Protein AF-A0A3D2JEB2-F1 (afdb_monomer)

Foldseek 3Di:
DDPDLVPDDPPVNVVVCVVVCVCVDPVNVVVCVVVLVVVQVVLCVVCVVVVDDDCVPSPVQLSVLLVVCVSVVHDSVCSVVVSVVVVVVVVVVD

Radius of gyration: 16.5 Å; Cα contacts (8 Å, |Δi|>4): 46; chains: 1; bounding box: 40×26×41 Å

Structure (mmCIF, N/CA/C/O backbone):
data_AF-A0A3D2JEB2-F1
#
_entry.id   AF-A0A3D2JEB2-F1
#
loop_
_atom_site.group_PDB
_atom_site.id
_atom_site.type_symbol
_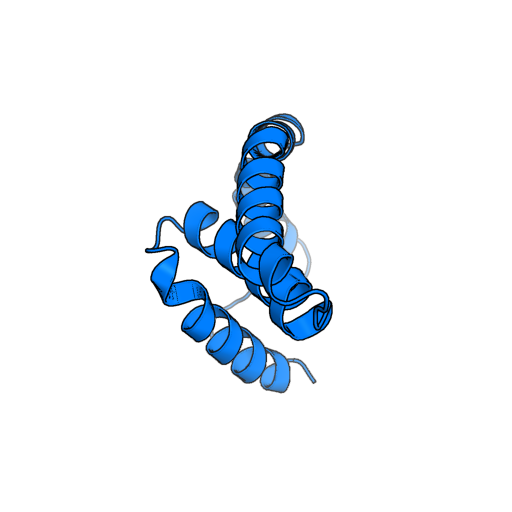atom_site.label_atom_id
_atom_site.label_alt_id
_atom_site.label_comp_id
_atom_site.label_asym_id
_atom_site.label_entity_id
_atom_site.label_seq_id
_atom_site.pdbx_PDB_ins_code
_atom_site.Cartn_x
_atom_site.Cartn_y
_atom_site.Cartn_z
_atom_site.occupancy
_atom_site.B_iso_or_equiv
_atom_site.auth_seq_id
_atom_site.auth_comp_id
_atom_site.auth_asym_id
_atom_site.auth_atom_id
_atom_site.pdbx_PDB_model_num
ATOM 1 N N . MET A 1 1 ? 17.766 -19.108 -7.889 1.00 55.97 1 MET A N 1
ATOM 2 C CA . MET A 1 1 ? 17.330 -17.844 -7.255 1.00 55.97 1 MET A CA 1
ATOM 3 C C . MET A 1 1 ? 16.599 -17.015 -8.303 1.00 55.97 1 MET A C 1
ATOM 5 O O . MET A 1 1 ? 17.109 -16.893 -9.412 1.00 55.97 1 MET A O 1
ATOM 9 N N . VAL A 1 2 ? 15.385 -16.538 -8.017 1.00 57.09 2 VAL A N 1
ATOM 10 C CA . VAL A 1 2 ? 14.600 -15.743 -8.979 1.00 57.09 2 VAL A CA 1
ATOM 11 C C . VAL A 1 2 ? 15.336 -14.424 -9.236 1.00 57.09 2 VAL A C 1
ATOM 13 O O . VAL A 1 2 ? 15.703 -13.740 -8.285 1.00 57.09 2 VAL A O 1
ATOM 16 N N . ARG A 1 3 ? 15.573 -14.057 -10.502 1.00 74.62 3 ARG A N 1
ATOM 17 C CA . ARG A 1 3 ? 16.134 -12.741 -10.861 1.00 74.62 3 ARG A CA 1
ATOM 18 C C . ARG A 1 3 ? 15.093 -11.654 -10.577 1.00 74.62 3 ARG A C 1
ATOM 20 O O . ARG A 1 3 ? 14.286 -11.334 -11.448 1.00 74.62 3 ARG A O 1
ATOM 27 N N . GLN A 1 4 ? 15.089 -11.107 -9.364 1.00 88.50 4 GLN A N 1
ATOM 28 C CA . GLN A 1 4 ? 14.241 -9.967 -9.023 1.00 88.50 4 GLN A CA 1
ATOM 29 C C . GLN A 1 4 ? 14.830 -8.661 -9.549 1.00 88.50 4 GLN A C 1
ATOM 31 O O . GLN A 1 4 ? 16.041 -8.464 -9.523 1.00 88.50 4 GLN A O 1
ATOM 36 N N . MET A 1 5 ? 13.952 -7.748 -9.972 1.00 92.75 5 MET A N 1
ATOM 37 C CA . MET A 1 5 ? 14.319 -6.421 -10.477 1.00 92.75 5 MET A CA 1
ATOM 38 C C . MET A 1 5 ? 15.229 -5.643 -9.515 1.00 92.75 5 MET A C 1
ATOM 40 O O . MET A 1 5 ? 16.108 -4.933 -9.987 1.00 92.75 5 MET A O 1
ATOM 44 N N . LEU A 1 6 ? 15.034 -5.808 -8.201 1.00 90.00 6 LEU A N 1
ATOM 45 C CA . LEU A 1 6 ? 15.796 -5.135 -7.145 1.00 90.00 6 LEU A CA 1
ATOM 46 C C . LEU A 1 6 ? 17.313 -5.393 -7.218 1.00 90.00 6 LEU A C 1
ATOM 48 O O . LEU A 1 6 ? 18.086 -4.530 -6.827 1.00 90.00 6 LEU A O 1
ATOM 52 N N . PHE A 1 7 ? 17.733 -6.547 -7.745 1.00 91.38 7 PHE A N 1
ATOM 53 C CA . PHE A 1 7 ? 19.135 -6.988 -7.775 1.00 91.38 7 PHE A CA 1
ATOM 54 C C . PHE A 1 7 ? 19.741 -6.998 -9.183 1.00 91.38 7 PHE A C 1
ATOM 56 O O . PHE A 1 7 ? 20.691 -7.733 -9.452 1.00 91.38 7 PHE A O 1
ATOM 63 N N . LEU A 1 8 ? 19.145 -6.268 -10.126 1.00 94.06 8 LEU A N 1
ATOM 64 C CA . LEU A 1 8 ? 19.654 -6.174 -11.492 1.00 94.06 8 LEU A CA 1
ATOM 65 C C . LEU A 1 8 ? 20.303 -4.810 -11.718 1.00 94.06 8 LEU A C 1
ATOM 67 O O . LEU A 1 8 ? 19.764 -3.791 -11.301 1.00 94.06 8 LEU A O 1
ATOM 71 N N . ASP A 1 9 ? 21.390 -4.797 -12.484 1.00 95.81 9 ASP A N 1
ATOM 72 C CA . ASP A 1 9 ? 21.998 -3.576 -13.014 1.00 95.81 9 ASP A CA 1
ATOM 73 C C . ASP A 1 9 ? 21.423 -3.207 -14.398 1.00 95.81 9 ASP A C 1
ATOM 75 O O . ASP A 1 9 ? 20.762 -4.028 -15.062 1.00 95.81 9 ASP A O 1
ATOM 79 N N . PRO A 1 10 ? 21.648 -1.974 -14.892 1.00 95.50 10 PRO A N 1
ATOM 80 C CA . PRO A 1 10 ? 21.431 -1.643 -16.296 1.00 95.50 10 PRO A CA 1
ATOM 81 C C . PRO A 1 10 ? 22.210 -2.581 -17.245 1.00 95.50 10 PRO A C 1
ATOM 83 O O . PRO A 1 10 ? 23.327 -2.982 -16.932 1.00 95.50 10 PRO A O 1
ATOM 86 N N . PRO A 1 11 ? 21.655 -2.938 -18.422 1.00 94.69 11 PRO A N 1
ATOM 87 C CA . PRO A 1 11 ? 20.340 -2.547 -18.941 1.00 94.69 11 PRO A CA 1
ATOM 88 C C . PRO A 1 11 ? 19.187 -3.449 -18.453 1.00 94.69 11 PRO A C 1
ATOM 90 O O . PRO A 1 11 ? 18.017 -3.164 -18.725 1.00 94.69 11 PRO A O 1
ATOM 93 N N . ALA A 1 12 ? 19.484 -4.539 -17.736 1.00 95.44 12 ALA A N 1
ATOM 94 C CA . ALA A 1 12 ? 18.496 -5.542 -17.339 1.00 95.44 12 ALA A CA 1
ATOM 95 C C . ALA A 1 12 ? 17.430 -4.981 -16.384 1.00 95.44 12 ALA A C 1
ATOM 97 O O . ALA A 1 12 ? 16.245 -5.267 -16.578 1.00 95.44 12 ALA A O 1
ATOM 98 N N . HIS A 1 13 ? 17.829 -4.142 -15.422 1.00 96.12 13 HIS A N 1
ATOM 99 C CA . HIS A 1 13 ? 16.907 -3.433 -14.529 1.00 96.12 13 HIS A CA 1
ATOM 100 C C . HIS A 1 13 ? 15.866 -2.619 -15.302 1.00 96.12 13 HIS A C 1
ATOM 102 O O . HIS A 1 13 ? 14.664 -2.792 -15.098 1.00 96.12 13 HIS A O 1
ATOM 108 N N . GLY A 1 14 ? 16.319 -1.778 -16.239 1.00 96.50 14 GLY A N 1
ATOM 109 C CA . GLY A 1 14 ? 15.441 -0.911 -17.029 1.00 96.50 14 GLY A CA 1
ATOM 110 C C . GLY A 1 14 ? 14.420 -1.702 -17.845 1.00 96.50 14 GLY A C 1
ATOM 111 O O . GLY A 1 14 ? 13.246 -1.333 -17.891 1.00 96.50 14 GLY A O 1
ATOM 112 N N . ARG A 1 15 ? 14.836 -2.842 -18.412 1.00 95.19 15 ARG A N 1
ATOM 113 C CA . ARG A 1 15 ? 13.948 -3.738 -19.165 1.00 95.19 15 ARG A CA 1
ATOM 114 C C . ARG A 1 15 ? 12.810 -4.292 -18.302 1.00 95.19 15 ARG A C 1
ATOM 116 O O . ARG A 1 15 ? 11.661 -4.254 -18.733 1.00 95.19 15 ARG A O 1
ATOM 123 N N . VAL A 1 16 ? 13.107 -4.795 -17.100 1.00 95.38 16 VAL A N 1
ATOM 124 C CA . VAL A 1 16 ? 12.082 -5.353 -16.194 1.00 95.38 16 VAL A CA 1
ATOM 125 C C . VAL A 1 16 ? 11.204 -4.241 -15.614 1.00 95.38 16 VAL A C 1
ATOM 127 O O . VAL A 1 16 ? 9.977 -4.354 -15.636 1.00 95.38 16 VAL A O 1
ATOM 130 N N . ARG A 1 17 ? 11.807 -3.123 -15.186 1.00 95.94 17 ARG A N 1
ATOM 131 C CA . ARG A 1 17 ? 11.082 -1.956 -14.664 1.00 95.94 17 ARG A CA 1
ATOM 132 C C . ARG A 1 17 ? 10.102 -1.389 -15.683 1.00 95.94 17 ARG A C 1
ATOM 134 O O . ARG A 1 17 ? 8.964 -1.105 -15.328 1.00 95.94 17 ARG A O 1
ATOM 141 N N . GLY A 1 18 ? 10.498 -1.295 -16.952 1.00 95.56 18 GLY A N 1
ATOM 142 C CA . GLY A 1 18 ? 9.630 -0.809 -18.027 1.00 95.56 18 GLY A CA 1
ATOM 143 C C . GLY A 1 18 ? 8.360 -1.645 -18.232 1.00 95.56 18 GLY A C 1
ATOM 144 O O . GLY A 1 18 ? 7.338 -1.109 -18.659 1.00 95.56 18 GLY A O 1
ATOM 145 N N . LEU A 1 19 ? 8.389 -2.940 -17.902 1.00 94.38 19 LEU A N 1
ATOM 146 C CA . LEU A 1 19 ? 7.198 -3.794 -17.912 1.00 94.38 19 LEU A CA 1
ATOM 147 C C . LEU A 1 19 ? 6.321 -3.532 -16.682 1.00 94.38 19 LEU A C 1
ATOM 149 O O . LEU A 1 19 ? 5.12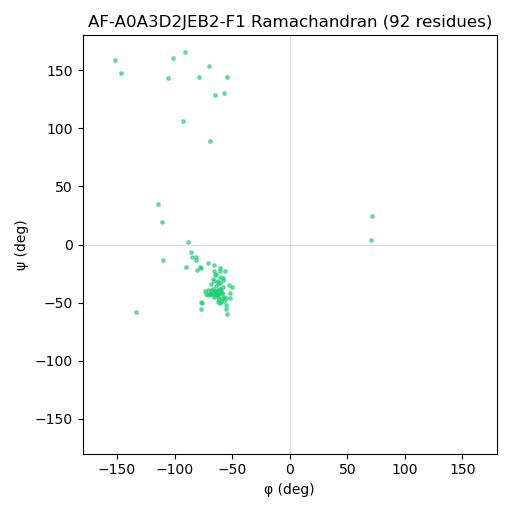8 -3.272 -16.834 1.00 94.38 19 LEU A O 1
ATOM 153 N N . ALA A 1 20 ? 6.917 -3.534 -15.486 1.00 92.88 20 ALA A N 1
ATOM 154 C CA . AL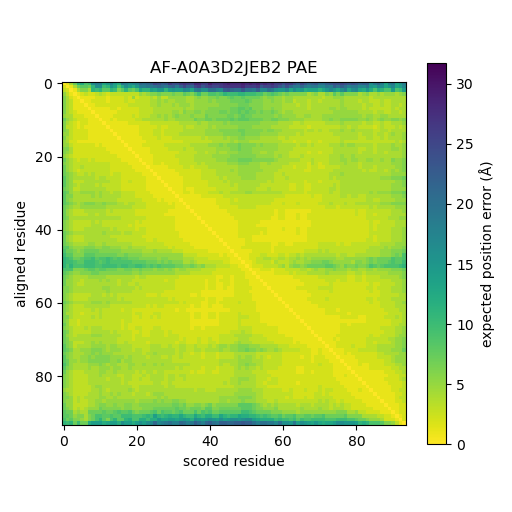A A 1 20 ? 6.200 -3.341 -14.226 1.00 92.88 20 ALA A CA 1
ATOM 155 C C . ALA A 1 20 ? 5.549 -1.950 -14.119 1.00 92.88 20 ALA A C 1
ATOM 157 O O . ALA A 1 20 ? 4.385 -1.833 -13.741 1.00 92.88 20 ALA A O 1
ATOM 158 N N . SER A 1 21 ? 6.249 -0.883 -14.519 1.00 94.88 21 SER A N 1
ATOM 159 C CA . SER A 1 21 ? 5.767 0.502 -14.396 1.00 94.88 21 SER A CA 1
ATOM 160 C C . SER A 1 21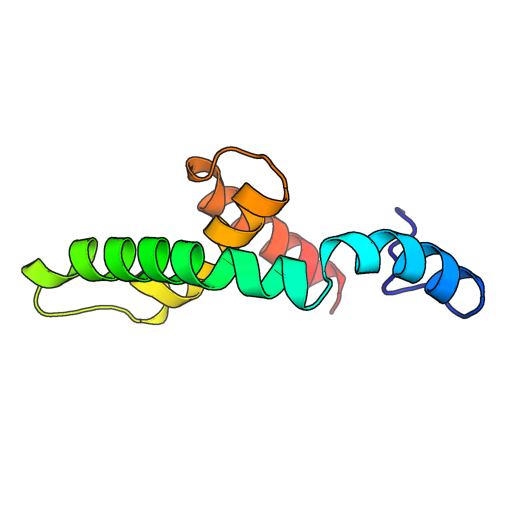 ? 4.465 0.782 -15.155 1.00 94.88 21 SER A C 1
ATOM 162 O O . SER A 1 21 ? 3.743 1.709 -14.796 1.00 94.88 21 SER A O 1
ATOM 164 N N . LYS A 1 22 ? 4.099 -0.034 -16.153 1.00 92.88 22 LYS A N 1
ATOM 165 C CA . LYS A 1 22 ? 2.810 0.082 -16.861 1.00 92.88 22 LYS A CA 1
ATOM 166 C C . LYS A 1 22 ? 1.603 -0.181 -15.953 1.00 92.88 22 LYS A C 1
ATOM 168 O O . LYS A 1 22 ? 0.513 0.316 -16.246 1.00 92.88 22 LYS A O 1
ATOM 173 N N . ALA A 1 23 ? 1.787 -0.941 -14.872 1.00 90.50 23 ALA A N 1
ATOM 174 C CA . ALA A 1 23 ? 0.764 -1.181 -13.857 1.00 90.50 23 ALA A CA 1
ATOM 175 C C . ALA A 1 23 ? 0.640 -0.019 -12.851 1.00 90.50 23 ALA A C 1
ATOM 177 O O . ALA A 1 23 ? -0.433 0.180 -12.291 1.00 90.50 23 ALA A O 1
ATOM 178 N N . PHE A 1 24 ? 1.684 0.803 -12.696 1.00 92.94 24 PHE A N 1
ATOM 179 C CA . PHE A 1 24 ? 1.790 1.860 -11.678 1.00 92.94 24 PHE A CA 1
ATOM 180 C C . PHE A 1 24 ? 1.827 3.275 -12.279 1.00 92.94 24 PHE A C 1
ATOM 182 O O . PHE A 1 24 ? 2.531 4.157 -11.792 1.00 92.94 24 PHE A O 1
ATOM 189 N N . THR A 1 25 ? 1.101 3.518 -13.373 1.00 95.12 25 THR A N 1
ATOM 190 C CA . THR A 1 25 ? 1.011 4.873 -13.942 1.00 95.12 25 THR A CA 1
ATOM 191 C C . THR A 1 25 ? 0.193 5.796 -13.029 1.00 95.12 25 THR A C 1
ATOM 193 O O . THR A 1 25 ? -0.722 5.308 -12.362 1.00 95.12 25 THR A O 1
ATOM 196 N N . PRO A 1 26 ? 0.417 7.126 -13.041 1.00 96.12 26 PRO A N 1
ATOM 197 C CA . PRO A 1 26 ? -0.347 8.058 -12.204 1.00 96.12 26 PRO A CA 1
ATOM 198 C C . PRO A 1 26 ? -1.865 7.897 -12.346 1.00 96.12 26 PRO A C 1
ATOM 200 O O . PRO A 1 26 ? -2.583 7.839 -11.357 1.00 96.12 26 PRO A O 1
ATOM 203 N N . ARG A 1 27 ? -2.356 7.704 -13.578 1.00 95.44 27 ARG A N 1
ATOM 204 C CA . ARG A 1 27 ? -3.780 7.457 -13.846 1.00 95.44 27 A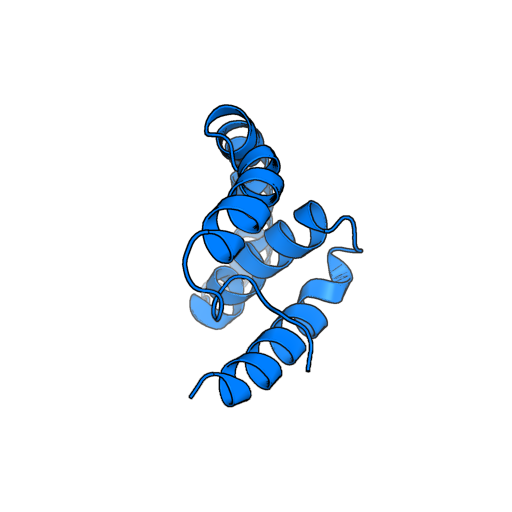RG A CA 1
ATOM 205 C C . ARG A 1 27 ? -4.293 6.149 -13.234 1.00 95.44 27 ARG A C 1
ATOM 207 O O . ARG A 1 27 ? -5.455 6.085 -12.853 1.00 95.44 27 ARG A O 1
ATOM 214 N N . ARG A 1 28 ? -3.478 5.088 -13.188 1.00 91.75 28 ARG A N 1
ATOM 215 C CA . ARG A 1 28 ? -3.866 3.818 -12.549 1.00 91.75 28 ARG A CA 1
ATOM 216 C C . ARG A 1 28 ? -3.882 3.948 -11.032 1.00 91.75 28 ARG A C 1
ATOM 218 O O . ARG A 1 28 ? -4.838 3.491 -10.425 1.00 91.75 28 ARG A O 1
ATOM 225 N N . VAL A 1 29 ? -2.877 4.609 -10.460 1.00 92.44 29 VAL A N 1
ATOM 226 C CA . VAL A 1 29 ? -2.809 4.873 -9.016 1.00 92.44 29 VAL A CA 1
ATOM 227 C C . VAL A 1 29 ? -3.980 5.748 -8.572 1.00 92.44 29 VAL A C 1
ATOM 229 O O . VAL A 1 29 ? -4.642 5.422 -7.599 1.00 92.44 29 VAL A O 1
ATOM 232 N N . GLU A 1 30 ? -4.316 6.796 -9.324 1.00 95.25 30 GLU A N 1
ATOM 233 C CA . GLU A 1 30 ? -5.443 7.675 -8.989 1.00 95.25 30 GLU A CA 1
ATOM 234 C C . GLU A 1 30 ? -6.790 6.933 -8.986 1.00 95.25 30 GLU A C 1
ATOM 236 O O . GLU A 1 30 ? -7.648 7.205 -8.153 1.00 95.25 30 GLU A O 1
ATOM 241 N N . ARG A 1 31 ? -6.963 5.921 -9.847 1.00 91.88 31 ARG A N 1
ATOM 242 C CA . ARG A 1 31 ? -8.163 5.064 -9.830 1.00 91.88 31 ARG A CA 1
ATOM 243 C C . ARG A 1 31 ? -8.298 4.223 -8.560 1.00 91.88 31 ARG A C 1
ATOM 245 O O . ARG A 1 31 ? -9.393 3.738 -8.306 1.00 91.88 31 ARG A O 1
ATOM 252 N N . LEU A 1 32 ? -7.224 4.043 -7.788 1.00 93.31 32 LEU A N 1
ATOM 253 C CA . LEU A 1 32 ? -7.273 3.355 -6.499 1.00 93.31 32 LEU A CA 1
ATOM 254 C C . LEU A 1 32 ? -7.748 4.275 -5.368 1.00 93.31 32 LEU A C 1
ATOM 256 O O . LEU A 1 32 ? -8.073 3.768 -4.305 1.00 93.31 32 LEU A O 1
ATOM 260 N N . ARG A 1 33 ? -7.812 5.603 -5.564 1.00 95.50 33 ARG A N 1
ATOM 261 C CA . ARG A 1 33 ? -8.107 6.559 -4.482 1.00 95.50 33 ARG A CA 1
ATOM 262 C C . ARG A 1 33 ? -9.413 6.252 -3.754 1.00 95.50 33 ARG A C 1
ATOM 264 O O . ARG A 1 33 ? -9.394 6.120 -2.535 1.00 95.50 33 ARG A O 1
ATOM 271 N N . SER A 1 34 ? -10.529 6.163 -4.482 1.00 95.88 34 SER A N 1
ATOM 272 C CA . SER A 1 34 ? -11.839 5.904 -3.868 1.00 95.88 34 SER A CA 1
ATOM 273 C C . SER A 1 34 ? -11.855 4.552 -3.165 1.00 95.88 34 SER A C 1
ATOM 275 O O . SER A 1 34 ? -12.322 4.440 -2.044 1.00 95.88 34 SER A O 1
ATOM 277 N N . HIS A 1 35 ? -11.235 3.552 -3.783 1.00 93.62 35 HIS A N 1
ATOM 278 C CA . HIS A 1 35 ? -11.205 2.199 -3.251 1.00 93.62 35 HIS A CA 1
ATOM 279 C C . HIS A 1 35 ? -10.371 2.075 -1.967 1.00 93.62 35 HIS A C 1
ATOM 281 O O . HIS A 1 35 ? -10.797 1.471 -0.989 1.00 93.62 35 HIS A O 1
ATOM 287 N N . ILE A 1 36 ? -9.203 2.723 -1.920 1.00 97.19 36 ILE A N 1
ATOM 288 C CA . ILE A 1 36 ? -8.378 2.827 -0.705 1.00 97.19 36 ILE A CA 1
ATOM 289 C C . ILE A 1 36 ? -9.149 3.549 0.407 1.00 97.19 36 ILE A C 1
ATOM 291 O O . ILE A 1 36 ? -9.042 3.162 1.572 1.00 97.19 36 ILE A O 1
ATOM 295 N N . GLN A 1 37 ? -9.935 4.575 0.064 1.00 98.25 37 GLN A N 1
ATOM 296 C CA . GLN A 1 37 ? -10.804 5.257 1.022 1.00 98.25 37 GLN A CA 1
ATOM 297 C C . GLN A 1 37 ? -11.882 4.311 1.570 1.00 98.25 37 GLN A C 1
ATOM 299 O O . GLN A 1 37 ? -12.090 4.291 2.779 1.00 98.25 37 GLN A O 1
ATOM 304 N N . ASP A 1 38 ? -12.512 3.497 0.722 1.00 97.69 38 ASP A N 1
ATOM 305 C CA . ASP A 1 38 ? -13.540 2.534 1.138 1.00 97.69 38 ASP A CA 1
ATOM 306 C C . ASP A 1 38 ? -12.970 1.458 2.078 1.00 97.69 38 ASP A C 1
ATOM 308 O O . ASP A 1 38 ? -13.566 1.151 3.116 1.00 97.69 38 ASP A O 1
ATOM 312 N N . ILE A 1 39 ? -11.775 0.936 1.773 1.00 97.31 39 ILE A N 1
ATOM 313 C CA . ILE A 1 39 ? -11.059 0.001 2.654 1.00 97.31 39 ILE A CA 1
ATOM 314 C C . ILE A 1 39 ? -10.726 0.678 3.988 1.00 97.31 39 ILE A C 1
ATOM 316 O O . ILE A 1 39 ? -10.947 0.099 5.050 1.00 97.31 39 ILE A O 1
ATOM 320 N N . THR A 1 40 ? -10.228 1.916 3.945 1.00 98.31 40 THR A N 1
ATOM 321 C CA . THR A 1 40 ? -9.898 2.691 5.151 1.00 98.31 40 THR A CA 1
ATOM 322 C C . THR A 1 40 ? -11.130 2.882 6.034 1.00 98.31 40 THR A C 1
ATOM 324 O O . THR A 1 40 ? -11.069 2.591 7.225 1.00 98.31 40 THR A O 1
ATOM 327 N N . ASN A 1 41 ? -12.256 3.307 5.456 1.00 98.44 41 ASN A N 1
ATOM 328 C CA . ASN A 1 41 ? -13.516 3.484 6.180 1.00 98.44 41 ASN A CA 1
ATOM 329 C C . ASN A 1 41 ? -13.965 2.171 6.832 1.00 98.44 41 ASN A C 1
ATOM 331 O O . ASN A 1 41 ? -14.240 2.149 8.024 1.00 98.44 41 ASN A O 1
ATOM 335 N N . SER A 1 42 ? -13.921 1.063 6.088 1.00 97.12 42 SER A N 1
ATOM 336 C CA . SER A 1 42 ? -14.317 -0.257 6.598 1.00 97.12 42 SER A CA 1
ATOM 337 C C . SER A 1 42 ? -13.470 -0.713 7.797 1.00 97.12 42 SER A C 1
ATOM 339 O O . SER A 1 42 ? -13.993 -1.306 8.740 1.00 97.12 42 SER A O 1
ATOM 341 N N . LEU A 1 43 ? -12.162 -0.430 7.782 1.00 96.94 43 LEU A N 1
ATOM 342 C CA . LEU A 1 43 ? -11.262 -0.738 8.900 1.00 96.94 43 LEU A CA 1
ATOM 343 C C . LEU A 1 43 ? -11.565 0.1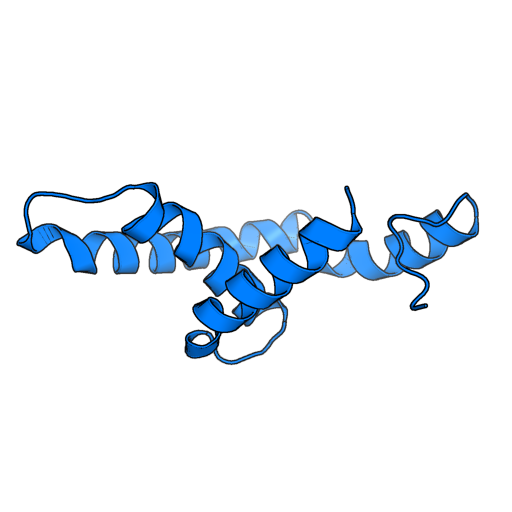27 10.134 1.00 96.94 43 LEU A C 1
ATOM 345 O O . LEU A 1 43 ? -11.543 -0.375 11.257 1.00 96.94 43 LEU A O 1
ATOM 349 N N . LEU A 1 44 ? -11.892 1.407 9.936 1.00 97.69 44 LEU A N 1
ATOM 350 C CA . LEU A 1 44 ? -12.269 2.317 11.021 1.00 97.69 44 LEU A CA 1
ATOM 351 C C . LEU A 1 44 ? -13.634 1.954 11.628 1.00 97.69 44 LEU A C 1
ATOM 353 O O . LEU A 1 44 ? -13.766 1.898 12.853 1.00 97.69 44 LEU A O 1
ATOM 357 N N . ASP A 1 45 ? -14.618 1.623 10.792 1.00 97.62 45 ASP A N 1
ATOM 358 C CA . ASP A 1 45 ? -15.954 1.196 11.219 1.00 97.62 45 ASP A CA 1
ATOM 359 C C . ASP A 1 45 ? -15.883 -0.050 12.123 1.00 97.62 45 ASP A C 1
ATOM 361 O O . ASP A 1 45 ? -16.610 -0.160 13.115 1.00 97.62 45 ASP A O 1
ATOM 365 N N . ALA A 1 46 ? -14.953 -0.972 11.841 1.00 95.75 46 ALA A N 1
ATOM 366 C CA . ALA A 1 46 ? -14.762 -2.205 12.607 1.00 95.75 46 ALA A CA 1
ATOM 367 C C . ALA A 1 46 ? -14.280 -1.981 14.056 1.00 95.75 46 ALA A C 1
ATOM 369 O O . ALA A 1 46 ? -14.473 -2.847 14.919 1.00 95.75 46 ALA A O 1
ATOM 370 N N . VAL A 1 47 ? -13.652 -0.837 14.343 1.00 96.94 47 VAL A N 1
ATOM 371 C CA . VAL A 1 47 ? -13.138 -0.499 15.682 1.00 96.94 47 VAL A CA 1
ATOM 372 C C . VAL A 1 47 ? -13.914 0.619 16.367 1.00 96.94 47 VAL A C 1
ATOM 374 O O . VAL A 1 47 ? -13.805 0.766 17.582 1.00 96.94 47 VAL A O 1
ATOM 377 N N . GLN A 1 48 ? -14.762 1.349 15.639 1.00 95.75 48 GLN A N 1
ATOM 378 C CA . GLN A 1 48 ? -15.500 2.502 16.158 1.00 95.75 48 GLN A CA 1
ATOM 379 C C . GLN A 1 48 ? -16.264 2.196 17.458 1.00 95.75 48 GLN A C 1
ATOM 381 O O . GLN A 1 48 ? -16.159 2.941 18.432 1.00 95.75 48 GLN A O 1
ATOM 386 N N . ASN A 1 49 ? -16.977 1.067 17.518 1.00 95.62 49 ASN A N 1
ATOM 387 C CA . ASN A 1 49 ? -17.772 0.683 18.694 1.00 95.62 49 ASN A CA 1
ATOM 388 C C . ASN A 1 49 ? -16.926 0.275 19.913 1.00 95.62 49 ASN A C 1
ATOM 390 O O . ASN A 1 49 ? -17.450 0.213 21.023 1.00 95.62 49 ASN A O 1
ATOM 394 N N . LYS A 1 50 ? -15.630 -0.008 19.728 1.00 94.75 50 LYS A N 1
ATOM 395 C CA . LYS A 1 50 ? -14.711 -0.348 20.826 1.00 94.75 50 LYS A CA 1
ATOM 396 C C . LYS A 1 50 ? -14.274 0.894 21.611 1.00 94.75 50 LYS A C 1
ATOM 398 O O . LYS A 1 50 ? -13.821 0.759 22.743 1.00 94.75 50 LYS A O 1
ATOM 403 N N . GLY A 1 51 ? -14.386 2.090 21.021 1.00 95.12 51 GLY A N 1
ATOM 404 C CA . GLY A 1 51 ? -13.936 3.352 21.623 1.00 95.12 51 GLY A CA 1
ATOM 405 C C . GLY A 1 51 ? -12.412 3.512 21.712 1.00 95.12 51 GLY A C 1
ATOM 406 O O . GLY A 1 51 ? -11.931 4.497 22.267 1.00 95.12 51 GLY A O 1
ATOM 407 N N . SER A 1 52 ? -11.647 2.560 21.174 1.00 95.62 52 SER A N 1
ATOM 408 C CA . SER A 1 52 ? -10.185 2.570 21.111 1.00 95.62 52 SER A CA 1
ATOM 409 C C . SER A 1 52 ? -9.697 1.766 19.901 1.00 95.62 52 SER A C 1
ATOM 411 O O . SER A 1 52 ? -10.431 0.933 19.365 1.00 95.62 52 SER A O 1
ATOM 413 N N . MET A 1 53 ? -8.464 2.033 19.460 1.00 97.12 53 MET A N 1
ATOM 414 C CA . MET A 1 53 ? -7.835 1.343 18.330 1.00 97.12 53 MET A CA 1
ATOM 415 C C . MET A 1 53 ? -6.324 1.196 18.531 1.00 97.12 53 MET A C 1
ATOM 417 O O . MET A 1 53 ? -5.677 2.091 19.082 1.00 97.12 53 MET A O 1
ATOM 421 N N . ASP A 1 54 ? -5.764 0.104 18.020 1.00 97.50 54 ASP A N 1
ATOM 422 C CA . ASP A 1 54 ? -4.342 -0.020 17.721 1.00 97.50 54 ASP A CA 1
ATOM 423 C C . ASP A 1 54 ? -4.132 0.380 16.257 1.00 97.50 54 ASP A C 1
ATOM 425 O O . ASP A 1 54 ? -4.469 -0.356 15.333 1.00 97.50 54 ASP A O 1
ATOM 429 N N . VAL A 1 55 ? -3.557 1.560 16.022 1.00 97.25 55 VAL A N 1
ATOM 430 C CA . VAL A 1 55 ? -3.355 2.094 14.663 1.00 97.25 55 VAL A CA 1
ATOM 431 C C . VAL A 1 55 ? -2.526 1.156 13.783 1.00 97.25 55 VAL A C 1
ATOM 433 O O . VAL A 1 55 ? -2.722 1.116 12.568 1.00 97.25 55 VAL A O 1
ATOM 436 N N . ILE A 1 56 ? -1.610 0.387 14.367 1.00 96.06 56 ILE A N 1
ATOM 437 C CA . ILE A 1 56 ? -0.769 -0.537 13.616 1.00 96.06 56 ILE A CA 1
ATOM 438 C C . ILE A 1 56 ? -1.561 -1.789 13.247 1.00 96.06 56 ILE A C 1
ATOM 440 O O . ILE A 1 56 ? -1.660 -2.125 12.063 1.00 96.06 56 ILE A O 1
ATOM 444 N N . ALA A 1 57 ? -2.136 -2.462 14.243 1.00 94.88 57 ALA A N 1
ATOM 445 C CA . ALA A 1 57 ? -2.833 -3.728 14.039 1.00 94.88 57 ALA A CA 1
ATOM 446 C C . ALA A 1 57 ? -4.164 -3.563 13.290 1.00 94.88 57 ALA A C 1
ATOM 448 O O . ALA A 1 57 ? -4.480 -4.381 12.425 1.00 94.88 57 ALA A O 1
ATOM 449 N N . ASP A 1 58 ? -4.913 -2.499 13.585 1.00 96.56 58 ASP A N 1
ATOM 450 C CA . ASP A 1 58 ? -6.266 -2.291 13.067 1.00 96.56 58 ASP A CA 1
ATOM 451 C C . ASP A 1 58 ? -6.293 -1.520 11.732 1.00 96.56 58 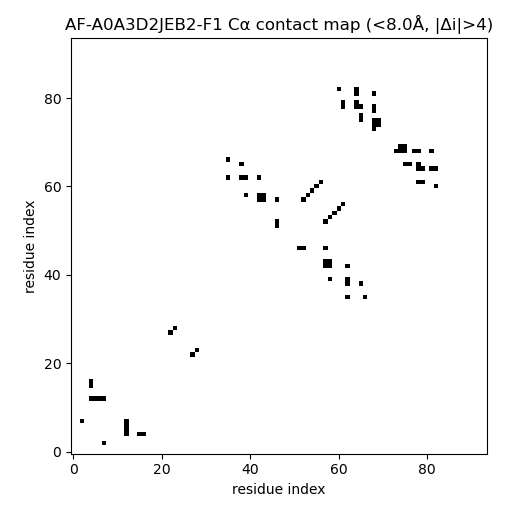ASP A C 1
ATOM 453 O O . ASP A 1 58 ? -7.285 -1.600 11.011 1.00 96.56 58 ASP A O 1
ATOM 457 N N . LEU A 1 59 ? -5.224 -0.793 11.362 1.00 96.69 59 LEU A N 1
ATOM 458 C CA . LEU A 1 59 ? -5.205 0.037 10.145 1.00 96.69 59 LEU A CA 1
ATOM 459 C C . LEU A 1 59 ? -3.940 -0.122 9.291 1.00 96.69 59 LEU A C 1
ATOM 461 O O . LEU A 1 59 ? -4.037 -0.470 8.112 1.00 96.69 59 LEU A O 1
ATOM 465 N N . ALA A 1 60 ? -2.756 0.138 9.850 1.00 95.88 60 ALA A N 1
ATOM 466 C CA . ALA A 1 60 ? -1.530 0.259 9.058 1.00 95.88 60 ALA A CA 1
ATOM 467 C C . ALA A 1 60 ? -1.068 -1.069 8.440 1.00 95.88 60 ALA A C 1
ATOM 469 O O . ALA A 1 60 ? -0.534 -1.058 7.332 1.00 95.88 60 ALA A O 1
ATOM 470 N N . TYR A 1 61 ? -1.277 -2.203 9.119 1.00 94.38 61 TYR A N 1
ATOM 471 C CA . TYR A 1 61 ? -0.986 -3.519 8.545 1.00 94.38 61 TYR A CA 1
ATOM 472 C C . TYR A 1 61 ? -2.039 -3.986 7.529 1.00 94.38 61 TYR A C 1
ATOM 474 O O . TYR A 1 61 ? -1.642 -4.370 6.424 1.00 94.38 61 TYR A O 1
ATOM 482 N N . PRO A 1 62 ? -3.355 -3.963 7.830 1.00 96.00 62 PRO A N 1
ATOM 483 C CA . PRO A 1 62 ? -4.352 -4.485 6.899 1.00 96.00 62 PRO A CA 1
ATOM 484 C C . PRO A 1 62 ? -4.455 -3.676 5.605 1.00 96.00 62 PRO A C 1
ATOM 486 O O . PRO A 1 62 ? -4.499 -4.264 4.526 1.00 96.00 62 PRO A O 1
ATOM 489 N N . LEU A 1 63 ? -4.448 -2.341 5.684 1.00 97.38 63 LEU A N 1
ATOM 490 C CA . LEU A 1 63 ? -4.733 -1.470 4.540 1.00 97.38 63 LEU A CA 1
ATOM 491 C C . LEU A 1 63 ? -3.840 -1.742 3.309 1.00 97.38 63 LEU A C 1
ATOM 493 O O . LEU A 1 63 ? -4.379 -2.093 2.257 1.00 97.38 63 LEU A O 1
ATOM 497 N N . PRO A 1 64 ? -2.497 -1.634 3.380 1.00 95.50 64 PRO A N 1
ATOM 498 C CA . PRO A 1 64 ? -1.648 -1.877 2.215 1.00 95.50 64 PRO A CA 1
ATOM 499 C C . PRO A 1 64 ? -1.677 -3.340 1.754 1.00 95.5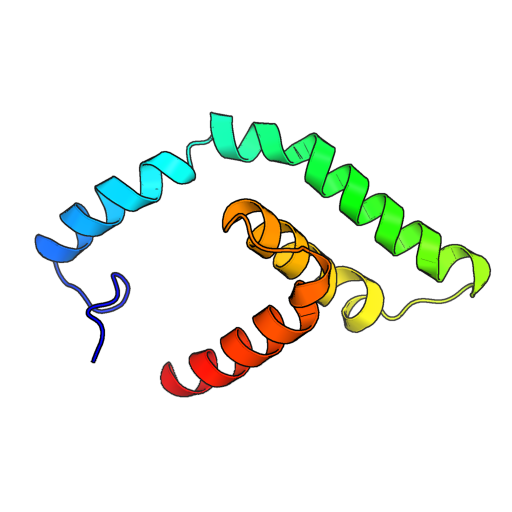0 64 PRO A C 1
ATOM 501 O O . PRO A 1 64 ? -1.529 -3.605 0.559 1.00 95.50 64 PRO A O 1
ATOM 504 N N . ALA A 1 65 ? -1.885 -4.293 2.667 1.00 96.00 65 ALA A N 1
ATOM 505 C CA . ALA A 1 65 ? -1.949 -5.711 2.333 1.00 96.00 65 ALA A CA 1
ATOM 506 C C . ALA A 1 65 ? -3.215 -6.057 1.533 1.00 96.00 65 ALA A C 1
ATOM 508 O O . ALA A 1 65 ? -3.122 -6.769 0.534 1.00 96.00 65 ALA A O 1
ATOM 509 N N . ILE A 1 66 ? -4.369 -5.503 1.919 1.00 96.44 66 ILE A N 1
ATOM 510 C CA . ILE A 1 66 ? -5.640 -5.647 1.194 1.00 96.44 66 ILE A CA 1
ATOM 511 C C . ILE A 1 66 ? -5.517 -5.037 -0.205 1.00 96.44 66 ILE A C 1
ATOM 513 O O . ILE A 1 66 ? -5.794 -5.713 -1.193 1.00 96.44 66 ILE A O 1
ATOM 517 N N . VAL A 1 67 ? -5.007 -3.805 -0.307 1.00 95.25 67 VAL A N 1
ATOM 518 C CA . VAL A 1 67 ? -4.798 -3.137 -1.604 1.00 95.25 67 VAL A CA 1
ATOM 519 C C . VAL A 1 67 ? -3.867 -3.961 -2.500 1.00 95.25 67 VAL A C 1
ATOM 521 O O . VAL A 1 67 ? -4.124 -4.136 -3.690 1.00 95.25 67 VAL A O 1
ATOM 524 N N . THR A 1 68 ? -2.792 -4.519 -1.936 1.00 93.62 68 THR A N 1
ATOM 525 C CA . THR A 1 68 ? -1.853 -5.367 -2.685 1.00 93.62 68 THR A CA 1
ATOM 526 C C . THR A 1 68 ? -2.508 -6.666 -3.157 1.00 93.62 68 THR A C 1
ATOM 528 O O . THR A 1 68 ? -2.301 -7.054 -4.307 1.00 93.62 68 THR A O 1
ATOM 531 N N . ALA A 1 69 ? -3.318 -7.320 -2.317 1.00 93.81 69 ALA A N 1
ATOM 532 C CA . ALA A 1 69 ? -4.062 -8.526 -2.685 1.00 93.81 69 ALA A CA 1
ATOM 533 C C . ALA A 1 69 ? -4.935 -8.291 -3.930 1.00 93.81 69 ALA A C 1
ATOM 535 O O . ALA A 1 69 ? -4.882 -9.057 -4.893 1.00 93.81 69 ALA A O 1
ATOM 536 N N . GLU A 1 70 ? -5.660 -7.175 -3.964 1.00 91.12 70 GLU A N 1
ATOM 537 C CA . GLU A 1 70 ? -6.514 -6.813 -5.099 1.00 91.12 70 GLU A CA 1
ATOM 538 C C . GLU A 1 70 ? -5.711 -6.502 -6.355 1.00 91.12 70 GLU A C 1
ATOM 540 O O . GLU A 1 70 ? -6.070 -6.935 -7.450 1.00 91.12 70 GLU A O 1
ATOM 545 N N . MET A 1 71 ? -4.590 -5.790 -6.209 1.00 89.88 71 MET A N 1
ATOM 546 C CA . MET A 1 71 ? -3.690 -5.512 -7.327 1.00 89.88 71 MET A CA 1
ATOM 547 C C . MET A 1 71 ? -3.099 -6.792 -7.932 1.00 89.88 71 MET A C 1
ATOM 549 O O . MET A 1 71 ? -2.846 -6.833 -9.137 1.00 89.88 71 MET A O 1
ATOM 553 N N . LEU A 1 72 ? -2.889 -7.829 -7.115 1.00 91.19 72 LEU A N 1
ATOM 554 C CA . LEU A 1 72 ? -2.447 -9.157 -7.547 1.00 91.19 72 LEU A CA 1
ATOM 555 C C . LEU A 1 72 ? -3.595 -10.034 -8.076 1.00 91.19 72 LEU A C 1
ATOM 557 O O . LEU A 1 72 ? -3.327 -11.078 -8.670 1.00 91.19 72 LEU A O 1
ATOM 561 N N . GLY A 1 73 ? -4.852 -9.620 -7.888 1.00 91.44 73 GLY A N 1
ATOM 562 C CA . GLY A 1 73 ? -6.034 -10.389 -8.273 1.00 91.44 73 GLY A CA 1
ATOM 563 C C . GLY A 1 73 ? -6.285 -11.620 -7.397 1.00 91.44 73 GLY A C 1
ATOM 564 O O . GLY A 1 73 ? -6.894 -12.577 -7.870 1.00 91.44 73 GLY A O 1
ATOM 565 N N . VAL A 1 74 ? -5.800 -11.619 -6.152 1.00 93.44 74 VAL A N 1
ATOM 566 C CA . VAL A 1 74 ? -6.014 -12.706 -5.181 1.00 93.44 74 VAL A CA 1
ATOM 567 C C . VAL A 1 74 ? -7.109 -12.331 -4.172 1.00 93.44 74 VAL A C 1
ATOM 569 O O . VAL A 1 74 ? -7.414 -11.143 -4.026 1.00 93.44 74 VAL A O 1
ATOM 572 N N . PRO A 1 75 ? -7.728 -13.302 -3.472 1.00 96.00 75 PRO A N 1
ATOM 573 C CA . PRO A 1 75 ? -8.737 -13.006 -2.458 1.00 96.00 75 PRO A CA 1
ATOM 574 C C . PRO A 1 75 ? -8.199 -12.071 -1.369 1.00 96.00 75 PRO A C 1
ATOM 576 O O . PRO A 1 75 ? -7.145 -12.314 -0.783 1.00 96.00 75 PRO A O 1
ATOM 579 N N . THR A 1 76 ? -8.941 -11.007 -1.053 1.00 93.25 76 THR A N 1
ATOM 580 C CA . THR A 1 76 ? -8.537 -10.043 -0.016 1.00 93.25 76 THR A CA 1
ATOM 581 C C . THR A 1 76 ? -8.491 -10.661 1.372 1.00 93.25 76 THR A C 1
ATOM 583 O O . THR A 1 76 ? -7.686 -10.226 2.185 1.00 93.25 76 THR A O 1
ATOM 586 N N . SER A 1 77 ? -9.268 -11.716 1.635 1.00 93.88 77 SER A N 1
ATOM 587 C CA . SER A 1 77 ? -9.209 -12.505 2.874 1.00 93.88 77 SER A CA 1
ATOM 588 C C . SER A 1 77 ? -7.820 -13.071 3.173 1.00 93.88 77 SER A C 1
ATOM 590 O O . SER A 1 77 ? -7.507 -13.347 4.330 1.00 93.88 77 SER A O 1
ATOM 592 N N . ASP A 1 78 ? -6.979 -13.213 2.148 1.00 94.88 78 ASP A N 1
ATOM 593 C CA . ASP A 1 78 ? -5.653 -13.811 2.261 1.00 94.88 78 ASP A CA 1
ATOM 594 C C . ASP A 1 78 ? -4.578 -12.768 2.614 1.00 94.88 78 ASP A C 1
ATOM 596 O O . ASP A 1 78 ? -3.404 -13.113 2.777 1.00 94.88 78 ASP A O 1
ATOM 600 N N . TYR A 1 79 ? -4.952 -11.494 2.813 1.00 92.75 79 TYR A N 1
ATOM 601 C CA . TYR A 1 79 ? -4.025 -10.434 3.224 1.00 92.75 79 TYR A CA 1
ATOM 602 C C . TYR A 1 79 ? -3.159 -10.795 4.453 1.00 92.75 79 TYR A C 1
ATOM 604 O O . TYR A 1 79 ? -1.973 -10.452 4.439 1.00 92.75 79 TYR A O 1
ATOM 612 N N . PRO A 1 80 ? -3.638 -11.531 5.487 1.00 94.19 80 PRO A N 1
ATOM 613 C CA . PRO A 1 80 ? -2.784 -11.906 6.612 1.00 94.19 80 PRO A CA 1
ATOM 614 C C . PRO A 1 80 ? -1.671 -12.868 6.191 1.00 94.19 80 PRO A C 1
ATOM 616 O O . PRO A 1 80 ? -0.588 -12.861 6.773 1.00 94.19 80 PRO A O 1
ATOM 619 N N . GLN A 1 81 ? -1.924 -13.711 5.186 1.00 94.12 81 GLN A N 1
ATOM 620 C CA . GLN A 1 81 ? -0.917 -14.609 4.633 1.00 94.12 81 GLN A CA 1
ATOM 621 C C . GLN A 1 81 ? 0.098 -13.848 3.777 1.00 94.12 81 GLN A C 1
ATOM 623 O O . GLN A 1 81 ? 1.293 -14.102 3.915 1.00 94.12 81 GLN A O 1
ATOM 628 N N . LEU A 1 82 ? -0.352 -12.871 2.981 1.00 92.12 82 LEU A N 1
ATOM 629 C CA . LEU A 1 82 ? 0.541 -11.974 2.243 1.00 92.12 82 LEU A CA 1
ATOM 630 C C . LEU A 1 82 ? 1.496 -11.230 3.181 1.00 92.12 82 LEU A C 1
ATOM 632 O O . LEU A 1 82 ? 2.696 -11.224 2.924 1.00 92.12 82 LEU A O 1
ATOM 636 N N . ILE A 1 83 ? 0.998 -10.684 4.299 1.00 92.25 83 ILE A N 1
ATOM 637 C CA . ILE A 1 83 ? 1.839 -10.021 5.310 1.00 92.25 83 ILE A CA 1
ATOM 638 C C . ILE A 1 83 ? 2.922 -10.973 5.827 1.00 92.25 83 ILE A C 1
ATOM 640 O O . ILE A 1 83 ? 4.093 -10.598 5.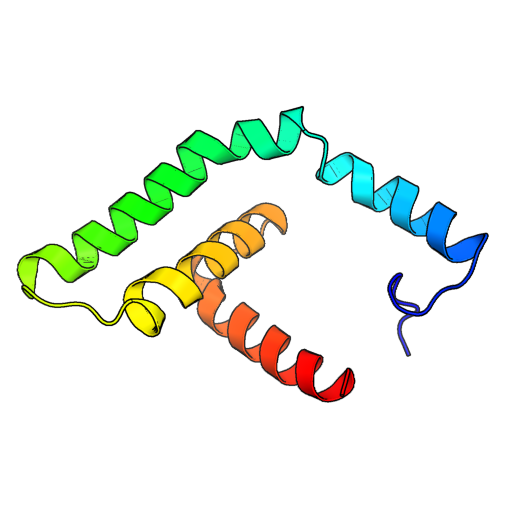860 1.00 92.25 83 ILE A O 1
ATOM 644 N N . ARG A 1 84 ? 2.551 -12.206 6.202 1.00 94.00 84 ARG A N 1
ATOM 645 C CA . ARG A 1 84 ? 3.510 -13.200 6.710 1.00 94.00 84 ARG A CA 1
ATOM 646 C C . ARG A 1 84 ? 4.589 -13.523 5.680 1.00 94.00 84 ARG A C 1
ATOM 648 O O . ARG A 1 84 ? 5.766 -13.406 5.990 1.00 94.00 84 ARG A O 1
ATOM 655 N N . TRP A 1 85 ? 4.205 -13.843 4.445 1.00 93.00 85 TRP A N 1
ATOM 656 C CA . TRP A 1 85 ? 5.175 -14.137 3.388 1.00 93.00 85 TRP A CA 1
ATOM 657 C C . TRP A 1 85 ? 6.077 -12.948 3.064 1.00 93.00 85 TRP A C 1
ATOM 659 O O . TRP A 1 85 ? 7.266 -13.137 2.823 1.00 93.00 85 TRP A O 1
ATOM 669 N N . SER A 1 86 ? 5.537 -11.727 3.057 1.00 91.00 86 SER A N 1
ATOM 670 C CA . SER A 1 86 ? 6.336 -10.519 2.858 1.00 91.00 86 SER A CA 1
ATOM 671 C C . SER A 1 86 ? 7.332 -10.300 3.994 1.00 91.00 86 SER A C 1
ATOM 673 O O . SER A 1 86 ? 8.472 -9.942 3.713 1.00 91.00 86 SER A O 1
ATOM 675 N N . ALA A 1 87 ? 6.941 -10.548 5.246 1.00 91.19 87 ALA A N 1
ATOM 676 C CA . ALA A 1 87 ? 7.834 -10.459 6.398 1.00 91.19 87 ALA A CA 1
ATOM 677 C C . ALA A 1 87 ? 8.940 -11.528 6.351 1.00 91.19 87 ALA A C 1
ATOM 679 O O . ALA A 1 87 ? 10.111 -11.195 6.523 1.00 91.19 87 ALA A O 1
ATOM 680 N N . ASP A 1 88 ? 8.592 -12.780 6.043 1.00 92.69 88 ASP A N 1
ATOM 681 C CA . ASP A 1 88 ? 9.559 -13.873 5.882 1.00 92.69 88 ASP A CA 1
ATOM 682 C C . ASP A 1 88 ? 10.541 -13.577 4.740 1.00 92.69 88 ASP A C 1
ATOM 684 O O . ASP A 1 88 ? 11.749 -13.763 4.869 1.00 92.69 88 ASP A O 1
ATOM 688 N N . PHE A 1 89 ? 10.036 -13.062 3.615 1.00 88.56 89 PHE A N 1
ATOM 689 C CA . PHE A 1 89 ? 10.871 -12.671 2.485 1.00 88.56 89 PHE A CA 1
ATOM 690 C C . PHE A 1 89 ? 11.774 -11.478 2.817 1.00 88.56 89 PHE A C 1
ATOM 692 O O . PHE A 1 89 ? 12.926 -11.454 2.388 1.00 88.56 89 PHE A O 1
ATOM 699 N N . ALA A 1 90 ? 11.288 -10.500 3.586 1.00 87.25 90 ALA A N 1
ATOM 700 C CA . ALA A 1 90 ? 12.074 -9.333 3.976 1.00 87.25 90 ALA A CA 1
ATOM 701 C C . ALA A 1 90 ? 13.325 -9.717 4.781 1.00 87.25 90 ALA A C 1
ATOM 703 O O . ALA A 1 90 ? 14.367 -9.107 4.577 1.00 87.25 90 ALA A O 1
ATOM 704 N N . GLN A 1 91 ? 13.275 -10.782 5.590 1.00 89.12 91 GLN A N 1
ATOM 705 C CA . GLN A 1 91 ? 14.452 -11.303 6.306 1.00 89.12 91 GLN A CA 1
ATOM 706 C C . GLN A 1 91 ? 15.581 -11.757 5.365 1.00 89.12 91 GLN A C 1
ATOM 708 O O . GLN A 1 91 ? 16.743 -11.803 5.760 1.00 89.12 91 GLN A O 1
ATOM 713 N N . VAL A 1 92 ? 15.262 -12.091 4.109 1.00 82.44 92 VAL A N 1
ATOM 714 C CA . VAL A 1 92 ? 16.252 -12.460 3.083 1.00 82.44 92 VAL A CA 1
ATOM 715 C C . VAL A 1 92 ? 16.954 -11.224 2.505 1.00 82.44 92 VAL A C 1
ATOM 717 O O . VAL A 1 92 ? 18.026 -11.351 1.914 1.00 82.44 92 VAL A O 1
ATOM 720 N N . LEU A 1 93 ? 16.367 -10.033 2.654 1.00 77.56 93 LEU A N 1
ATOM 721 C CA . LEU A 1 93 ? 16.905 -8.778 2.124 1.00 77.56 93 LEU A CA 1
ATOM 722 C C . LEU A 1 93 ? 17.940 -8.114 3.051 1.00 77.56 93 LEU A C 1
ATOM 724 O O . LEU A 1 93 ? 18.633 -7.208 2.587 1.00 77.56 93 LEU A O 1
ATOM 728 N N . GLY A 1 94 ? 18.081 -8.593 4.294 1.00 65.25 94 GLY A N 1
ATOM 729 C CA . GLY A 1 94 ? 18.919 -7.991 5.339 1.00 65.25 94 GLY A CA 1
ATOM 730 C C . GLY A 1 94 ? 18.144 -6.964 6.143 1.00 65.25 94 GLY A C 1
ATOM 731 O O . GLY A 1 94 ? 18.567 -5.788 6.132 1.00 65.25 94 GLY A O 1
#

pLDDT: mean 92.81, std 7.16, range [55.97, 98.44]

Sequence (94 aa):
MVRQMLFLDPPAHGRVRGLASKAFTPRRVERLRSHIQDITNSLLDAVQNKGSMDVIADLAYPLPAIVTAEMLGVPTSDYPQLIRWSADFAQVLG

Solvent-accessible surface area (backbone atoms only — not comparable to full-atom values): 5597 Å² total; per-residue (Å²): 131,84,90,50,64,92,82,44,57,84,70,61,21,58,59,52,46,65,59,57,48,71,70,65,35,72,74,52,53,58,68,41,50,66,56,55,48,53,54,49,49,55,41,50,62,75,34,56,89,69,78,57,80,51,64,54,77,56,41,63,55,50,53,63,32,34,54,48,23,54,76,73,71,45,67,51,86,48,23,71,56,51,51,50,53,51,54,61,53,48,67,76,75,110

Mean predicted aligned error: 3.97 Å

Secondary structure (DSSP, 8-state):
----GGG--TTHHHHHHHHHGGGS-HHHHHTTHHHHHHHHHHHHHHHHTTT---HIIIIITHHHHHHHHHHHTS-GGGHHHHHHHHHHHHTT--

Nearest PDB structures (foldseek):
  3buj-assembly1_A  TM=9.287E-01  e=2.985E-04  Micromonospora echinospora
  5ofq-assembly4_D  TM=8.551E-01  e=1.286E-04  Priestia megaterium DSM 319
  5xw2-assembly1_A  TM=8.307E-01  e=3.796E-04  Streptomyces himastatinicus ATCC 53653
  2z3t-assembly3_C  TM=8.996E-01  e=2.044E-03  Streptomyces sp. TP-A0274
  6dcd-assembly1_A  TM=8.016E-01  e=6.802E-03  Mycobacterium marinum M